Protein AF-A0A382S157-F1 (afdb_monomer)

InterPro domains:
  IPR004948 Nucleoside-triphosphatase, THEP1 type [PF03266] (1-142)
  IPR027417 P-loop containing nucleoside triphosphate hydrolase [G3DSA:3.40.50.300] (1-149)
  IPR027417 P-loop containing nucleoside triphosphate hydrolase [SSF52540] (36-146)

pLDDT: mean 93.7, std 5.84, range [52.0, 98.69]

Secondary structure (DSSP, 8-state):
-EEEEEEEETTEEEEEEEEETTT--EEEEEETT---SSEE--SSTTSPPEEE-HHHHIIIIIHHHHHHHHH-SSEEES--SHHHHT-HHHHHHHHHHTTS---EEE---TT---HHHHHHHT-TTS------TTTTTTHHHHHHHHHHH---

Organism: NCBI:txid408172

Solvent-accessible surface area (backbone atoms only — not comparable to full-atom values): 8738 Å² total; per-residue (Å²): 32,24,39,63,44,79,36,69,56,99,89,38,73,45,32,29,32,35,27,19,67,83,82,61,53,68,41,75,25,31,22,51,88,38,98,46,78,60,66,44,77,36,96,48,97,85,41,64,48,22,12,40,41,60,66,43,38,40,64,27,49,28,45,24,40,51,49,20,64,76,76,44,80,57,36,40,36,38,55,65,40,72,81,51,60,73,28,66,66,32,52,49,45,52,55,48,46,74,65,66,77,56,53,70,50,73,41,63,63,92,82,61,82,51,68,69,59,52,55,58,71,70,40,85,93,54,88,87,78,86,84,42,91,88,47,52,85,55,44,62,64,52,51,54,49,40,72,72,71,47,94,123

Structure (mmCIF, N/CA/C/O backbone):
data_AF-A0A382S157-F1
#
_entry.id   AF-A0A382S157-F1
#
loop_
_atom_site.group_PDB
_atom_site.id
_atom_site.type_symbol
_atom_site.label_atom_id
_atom_site.label_alt_id
_atom_site.label_comp_id
_atom_site.label_asym_id
_atom_site.label_entity_id
_atom_site.label_seq_id
_atom_site.pdbx_PDB_ins_code
_atom_site.Cartn_x
_atom_site.Cartn_y
_atom_site.Cartn_z
_atom_site.occupancy
_atom_site.B_iso_or_equiv
_atom_site.auth_seq_id
_atom_site.auth_comp_id
_atom_site.auth_asym_id
_atom_site.auth_atom_id
_atom_site.pdbx_PDB_model_num
ATOM 1 N N . GLY A 1 1 ? -8.138 -6.286 2.931 1.00 96.31 1 GLY A N 1
ATOM 2 C CA . GLY A 1 1 ? -7.044 -5.338 2.649 1.00 96.31 1 GLY A CA 1
ATOM 3 C C . GLY A 1 1 ? -5.931 -6.067 1.930 1.00 96.31 1 GLY A C 1
ATOM 4 O O . GLY A 1 1 ? -6.001 -7.287 1.834 1.00 96.31 1 GLY A O 1
ATOM 5 N N . PHE A 1 2 ? -4.904 -5.365 1.462 1.00 98.62 2 PHE A N 1
ATOM 6 C CA . PHE A 1 2 ? -3.848 -5.968 0.641 1.00 98.62 2 PHE A CA 1
ATOM 7 C C . PHE A 1 2 ? -2.448 -5.474 1.016 1.00 98.62 2 PHE A C 1
ATOM 9 O O . PHE A 1 2 ? -2.288 -4.487 1.738 1.00 98.62 2 PHE A O 1
ATOM 16 N N . THR A 1 3 ? -1.452 -6.182 0.489 1.00 98.31 3 THR A N 1
ATOM 17 C CA . THR A 1 3 ? -0.018 -5.873 0.574 1.00 98.31 3 THR A CA 1
ATOM 18 C C . THR A 1 3 ? 0.605 -5.832 -0.823 1.00 98.31 3 THR A C 1
ATOM 20 O O . THR A 1 3 ? 0.100 -6.477 -1.745 1.00 98.31 3 THR A O 1
ATOM 23 N N . THR A 1 4 ? 1.686 -5.070 -0.988 1.00 97.56 4 THR A N 1
ATOM 24 C CA . THR A 1 4 ? 2.367 -4.849 -2.271 1.00 97.56 4 THR A CA 1
ATOM 25 C C . THR A 1 4 ? 3.768 -5.433 -2.200 1.00 97.56 4 THR A C 1
ATOM 27 O O . THR A 1 4 ? 4.571 -5.026 -1.366 1.00 97.56 4 THR A O 1
ATOM 30 N N . HIS A 1 5 ? 4.087 -6.346 -3.113 1.00 97.06 5 HIS A N 1
ATOM 31 C CA . HIS A 1 5 ? 5.347 -7.086 -3.116 1.00 97.06 5 HIS A CA 1
ATOM 32 C C . HIS A 1 5 ? 6.154 -6.736 -4.369 1.00 97.06 5 HIS A C 1
ATOM 34 O O . HIS A 1 5 ? 5.695 -7.013 -5.481 1.00 97.06 5 HIS A O 1
ATOM 40 N N . PRO A 1 6 ? 7.327 -6.088 -4.243 1.00 96.00 6 PRO A N 1
ATOM 41 C CA . PRO A 1 6 ? 8.195 -5.831 -5.385 1.00 96.00 6 PRO A CA 1
ATOM 42 C C . PRO A 1 6 ? 8.802 -7.136 -5.903 1.00 96.00 6 PRO A C 1
ATOM 44 O O . PRO A 1 6 ? 9.201 -8.001 -5.126 1.00 96.00 6 PRO A O 1
ATOM 47 N N . ILE A 1 7 ? 8.920 -7.243 -7.223 1.00 97.06 7 ILE A N 1
ATOM 48 C CA . ILE A 1 7 ? 9.621 -8.336 -7.895 1.00 97.06 7 ILE A CA 1
ATOM 49 C C . ILE A 1 7 ? 10.919 -7.774 -8.452 1.00 97.06 7 ILE A C 1
ATOM 51 O O . ILE A 1 7 ? 10.906 -6.794 -9.205 1.00 97.06 7 ILE A O 1
ATOM 55 N N . GLU A 1 8 ? 12.029 -8.402 -8.084 1.00 95.69 8 GLU A N 1
ATOM 56 C CA . GLU A 1 8 ? 13.367 -7.985 -8.481 1.00 95.69 8 GLU A CA 1
ATOM 57 C C . GLU A 1 8 ? 14.094 -9.105 -9.226 1.00 95.69 8 GLU A C 1
ATOM 59 O O . GLU A 1 8 ? 14.061 -10.262 -8.811 1.00 95.69 8 GLU A O 1
ATOM 64 N N . GLU A 1 9 ? 14.786 -8.749 -10.306 1.00 94.19 9 GLU A N 1
ATOM 65 C CA . GLU A 1 9 ? 15.699 -9.629 -11.038 1.00 94.19 9 GLU A CA 1
ATOM 66 C C . GLU A 1 9 ? 17.043 -8.910 -11.176 1.00 94.19 9 GLU A C 1
ATOM 68 O O . GLU A 1 9 ? 17.095 -7.761 -11.602 1.00 94.19 9 GLU A O 1
ATOM 73 N N . ASN A 1 10 ? 18.142 -9.566 -10.790 1.00 91.06 10 ASN A N 1
ATOM 74 C CA . ASN A 1 10 ? 19.499 -8.997 -10.845 1.00 91.06 10 ASN A CA 1
ATOM 75 C C . ASN A 1 10 ? 19.650 -7.622 -10.153 1.00 91.06 10 ASN A C 1
ATOM 77 O O . ASN A 1 10 ? 20.462 -6.799 -10.565 1.00 91.06 10 ASN A O 1
ATOM 81 N N . GLY A 1 11 ? 18.872 -7.370 -9.093 1.00 87.75 11 GLY A N 1
ATOM 82 C CA . GLY A 1 11 ? 18.865 -6.094 -8.365 1.00 87.75 11 GLY A CA 1
ATOM 83 C C . GLY A 1 11 ? 18.025 -4.986 -9.015 1.00 87.75 11 GLY A C 1
ATOM 84 O O . GLY A 1 11 ? 17.948 -3.882 -8.473 1.00 87.75 11 GLY A O 1
ATOM 85 N N . GLU A 1 12 ? 17.366 -5.265 -10.141 1.00 90.50 12 GLU A N 1
ATOM 86 C CA . GLU A 1 12 ? 16.445 -4.344 -10.801 1.00 90.50 12 GLU A CA 1
ATOM 87 C C . GLU A 1 12 ? 14.991 -4.687 -10.483 1.00 90.50 12 GLU A C 1
ATOM 89 O O . GLU A 1 12 ? 14.579 -5.844 -10.500 1.00 90.50 12 GLU A O 1
ATOM 94 N N . LEU A 1 13 ? 14.183 -3.657 -10.227 1.00 95.38 13 LEU A N 1
ATOM 95 C CA . LEU A 1 13 ? 12.741 -3.802 -10.047 1.00 95.38 13 LEU A CA 1
ATOM 96 C C . LEU A 1 13 ? 12.078 -4.095 -11.400 1.00 95.38 13 LEU A C 1
ATOM 98 O O . LEU A 1 13 ? 12.017 -3.216 -12.260 1.00 95.38 13 LEU A O 1
ATOM 102 N N . ILE A 1 14 ? 11.514 -5.292 -11.552 1.00 97.00 14 ILE A N 1
ATOM 103 C CA . ILE A 1 14 ? 10.860 -5.733 -12.791 1.00 97.00 14 ILE A CA 1
ATOM 104 C C . ILE A 1 14 ? 9.335 -5.806 -12.696 1.00 97.00 14 ILE A C 1
ATOM 106 O O . ILE A 1 14 ? 8.659 -5.920 -13.725 1.00 97.00 14 ILE A O 1
ATOM 110 N N . GLY A 1 15 ? 8.770 -5.747 -11.489 1.00 97.62 15 GLY A N 1
ATOM 111 C CA . GLY A 1 15 ? 7.334 -5.896 -11.294 1.00 97.62 15 GLY A CA 1
ATOM 112 C C . GLY A 1 15 ? 6.845 -5.635 -9.880 1.00 97.62 15 GLY A C 1
ATOM 113 O O . GLY A 1 15 ? 7.630 -5.407 -8.962 1.00 97.62 15 GLY A O 1
ATOM 114 N N . TYR A 1 16 ? 5.526 -5.694 -9.729 1.00 97.94 16 TYR A N 1
ATOM 115 C CA . TYR A 1 16 ? 4.844 -5.689 -8.441 1.00 97.94 16 TYR A CA 1
ATOM 116 C C . TYR A 1 16 ? 3.713 -6.705 -8.447 1.00 97.94 16 TYR A C 1
ATOM 118 O O . TYR A 1 16 ? 2.857 -6.659 -9.334 1.00 97.94 16 TYR A O 1
ATOM 126 N N . ASN A 1 17 ? 3.675 -7.546 -7.422 1.00 98.31 17 ASN A N 1
ATOM 127 C CA . ASN A 1 17 ? 2.493 -8.311 -7.073 1.00 98.31 17 ASN A CA 1
ATOM 128 C C . ASN A 1 17 ? 1.659 -7.542 -6.050 1.00 98.31 17 ASN A C 1
ATOM 130 O O . ASN A 1 17 ? 2.192 -6.875 -5.160 1.00 98.31 17 ASN A O 1
ATOM 134 N N . LEU A 1 18 ? 0.345 -7.672 -6.161 1.00 98.62 18 LEU A N 1
ATOM 135 C CA . LEU A 1 18 ? -0.579 -7.315 -5.095 1.00 98.62 18 LEU A CA 1
ATOM 136 C C . LEU A 1 18 ? -1.103 -8.601 -4.483 1.00 98.62 18 LEU A C 1
ATOM 138 O O . LEU A 1 18 ? -1.390 -9.549 -5.210 1.00 98.62 18 LEU A O 1
ATOM 142 N N . LYS A 1 19 ? -1.245 -8.616 -3.159 1.00 98.69 19 LYS A N 1
ATOM 143 C CA . LYS A 1 19 ? -1.713 -9.781 -2.416 1.00 98.69 19 LYS A CA 1
ATOM 144 C C . LYS A 1 19 ? -2.822 -9.417 -1.447 1.00 98.69 19 LYS A C 1
ATOM 146 O O . LYS A 1 19 ? -2.605 -8.569 -0.578 1.00 98.69 19 LYS A O 1
ATOM 151 N N . ASP A 1 20 ? -3.969 -10.078 -1.556 1.00 98.56 20 ASP A N 1
ATOM 152 C CA . ASP A 1 20 ? -5.016 -10.010 -0.540 1.00 98.56 20 ASP A CA 1
ATOM 153 C C . ASP A 1 20 ? -4.467 -10.600 0.764 1.00 98.56 20 ASP A C 1
ATOM 155 O O . ASP A 1 20 ? -3.968 -11.726 0.816 1.00 98.56 20 ASP A O 1
ATOM 159 N N . TYR A 1 21 ? -4.517 -9.802 1.827 1.00 97.69 21 TYR A N 1
ATOM 160 C CA . TYR A 1 21 ? -3.923 -10.167 3.106 1.00 97.69 21 TYR A CA 1
ATOM 161 C C . TYR A 1 21 ? -4.649 -11.332 3.793 1.00 97.69 21 TYR A C 1
ATOM 163 O O . TYR A 1 21 ? -4.026 -12.093 4.528 1.00 97.69 21 TYR A O 1
ATOM 171 N N . VAL A 1 22 ? -5.958 -11.464 3.574 1.00 96.94 22 VAL A N 1
ATOM 172 C CA . VAL A 1 22 ? -6.812 -12.455 4.233 1.00 96.94 22 VAL A CA 1
ATOM 173 C C . VAL A 1 22 ? -6.833 -13.760 3.447 1.00 96.94 22 VAL A C 1
ATOM 175 O O . VAL A 1 22 ? -6.641 -14.822 4.032 1.00 96.94 22 VAL A O 1
ATOM 178 N N . THR A 1 23 ? -7.075 -13.700 2.136 1.00 97.56 23 THR A N 1
ATOM 179 C CA . THR A 1 23 ? -7.182 -14.914 1.306 1.00 97.56 23 THR A CA 1
ATOM 180 C C . THR A 1 23 ? -5.816 -15.455 0.894 1.00 97.56 23 THR A C 1
ATOM 182 O O . THR A 1 23 ? -5.682 -16.642 0.604 1.00 97.56 23 THR A O 1
ATOM 185 N N . GLY A 1 24 ? -4.799 -14.591 0.864 1.00 97.94 24 GLY A N 1
ATOM 186 C CA . GLY A 1 24 ? -3.477 -14.911 0.343 1.00 97.94 24 GLY A CA 1
ATOM 187 C C . GLY A 1 24 ? -3.399 -14.947 -1.184 1.00 97.94 24 GLY A C 1
ATOM 188 O O . GLY A 1 24 ? -2.321 -15.241 -1.699 1.00 97.94 24 GLY A O 1
ATOM 189 N N . GLU A 1 25 ? -4.491 -14.646 -1.894 1.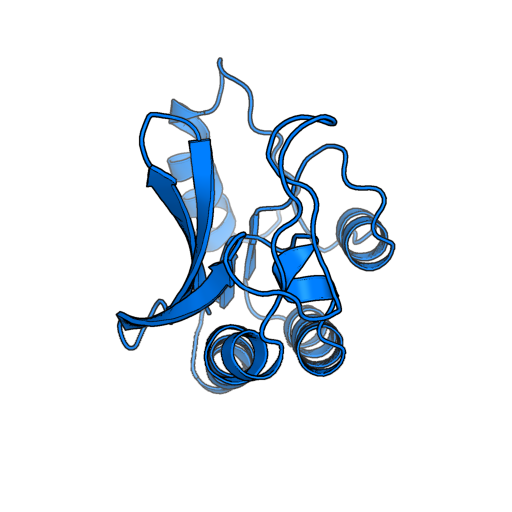00 98.25 25 GLU A N 1
ATOM 190 C CA . GLU A 1 25 ? -4.505 -14.524 -3.353 1.00 98.25 25 GLU A CA 1
ATOM 191 C C . GLU A 1 25 ? -3.545 -13.419 -3.796 1.00 98.25 25 GLU A C 1
ATOM 193 O O . GLU A 1 25 ? -3.553 -12.321 -3.239 1.00 98.25 25 GLU A O 1
ATOM 198 N N . GLU A 1 26 ? -2.700 -13.716 -4.780 1.00 98.19 26 GLU A N 1
ATOM 199 C CA . GLU A 1 26 ? -1.622 -12.839 -5.219 1.00 98.19 26 GLU A CA 1
ATOM 200 C C . GLU A 1 26 ? -1.570 -12.775 -6.746 1.00 98.19 26 GLU A C 1
ATOM 202 O O . GLU A 1 26 ? -1.584 -13.805 -7.419 1.00 98.19 26 GLU A O 1
ATOM 207 N N . GLU A 1 27 ? -1.489 -11.562 -7.295 1.00 98.38 27 GLU A N 1
ATOM 208 C CA . GLU A 1 27 ? -1.492 -11.337 -8.739 1.00 98.38 27 GLU A CA 1
ATOM 209 C C . GLU A 1 27 ? -0.464 -10.278 -9.159 1.00 98.38 27 GLU A C 1
ATOM 211 O O . GLU A 1 27 ? -0.357 -9.195 -8.566 1.00 98.38 27 GLU A O 1
ATOM 216 N N . LEU A 1 28 ? 0.263 -10.568 -10.244 1.00 98.50 28 LEU A N 1
ATOM 217 C CA . LEU A 1 28 ? 1.138 -9.603 -10.902 1.00 98.50 28 LEU A CA 1
ATOM 218 C C . LEU A 1 28 ? 0.301 -8.426 -11.407 1.00 98.50 28 LEU A C 1
ATOM 220 O O . LEU A 1 28 ? -0.604 -8.585 -12.219 1.00 98.50 28 LEU A O 1
ATOM 224 N N . SER A 1 29 ? 0.620 -7.229 -10.929 1.00 98.00 29 SER A N 1
ATOM 225 C CA . SER A 1 29 ? -0.179 -6.020 -11.158 1.00 98.00 29 SER A CA 1
ATOM 226 C C . SER A 1 29 ? 0.578 -4.944 -11.932 1.00 98.00 29 SER A C 1
ATOM 228 O O . SER A 1 29 ? -0.034 -4.102 -12.593 1.00 98.00 29 SER A O 1
ATOM 230 N N . ALA A 1 30 ? 1.911 -4.996 -11.922 1.00 98.12 30 ALA A N 1
ATOM 231 C CA . ALA A 1 30 ? 2.753 -4.186 -12.790 1.00 98.12 30 ALA A CA 1
ATOM 232 C C . ALA A 1 30 ? 3.992 -4.954 -13.254 1.00 98.12 30 ALA A C 1
ATOM 234 O O . ALA A 1 30 ? 4.547 -5.744 -12.494 1.00 98.12 30 ALA A O 1
ATOM 235 N N . SER A 1 31 ? 4.450 -4.692 -14.481 1.00 98.06 31 SER A N 1
ATOM 236 C CA . SER A 1 31 ? 5.683 -5.282 -15.014 1.00 98.06 31 SER A CA 1
ATOM 237 C C . SER A 1 31 ? 6.359 -4.412 -16.074 1.00 98.06 31 SER A C 1
ATOM 239 O O . SER A 1 31 ? 5.689 -3.797 -16.905 1.00 98.06 31 SER A O 1
ATOM 241 N N . VAL A 1 32 ? 7.697 -4.424 -16.104 1.00 97.31 32 VAL A N 1
ATOM 242 C CA . VAL A 1 32 ? 8.502 -3.856 -17.208 1.00 97.31 32 VAL A CA 1
ATOM 243 C C . VAL A 1 32 ? 8.282 -4.590 -18.534 1.00 97.31 32 VAL A C 1
ATOM 245 O O . VAL A 1 32 ? 8.516 -4.028 -19.599 1.00 97.31 32 VAL A O 1
ATOM 248 N N . ARG A 1 33 ? 7.802 -5.841 -18.484 1.00 96.62 33 ARG A N 1
ATOM 249 C CA . ARG A 1 33 ? 7.540 -6.687 -19.662 1.00 96.62 33 ARG A CA 1
ATOM 250 C C . ARG A 1 33 ? 6.209 -6.364 -20.344 1.00 96.62 33 ARG A C 1
ATOM 252 O O . ARG A 1 33 ? 5.874 -6.975 -21.355 1.00 96.62 33 ARG A O 1
ATOM 259 N N . TRP A 1 34 ? 5.423 -5.441 -19.789 1.00 97.38 34 TRP A N 1
ATOM 260 C CA . TRP A 1 34 ? 4.114 -5.076 -20.318 1.00 97.38 34 TRP A CA 1
ATOM 261 C C . TRP A 1 34 ? 4.132 -3.701 -20.968 1.00 97.38 34 TRP A C 1
ATOM 263 O O . TRP A 1 34 ? 4.255 -2.674 -20.299 1.00 97.38 34 TRP A O 1
ATOM 273 N N . ASP A 1 35 ? 3.907 -3.675 -22.281 1.00 95.38 35 ASP A N 1
ATOM 274 C CA . ASP A 1 35 ? 3.714 -2.430 -23.017 1.00 95.38 35 ASP A CA 1
ATOM 275 C C . ASP A 1 35 ? 2.243 -1.994 -23.009 1.00 95.38 35 ASP A C 1
ATOM 277 O O . ASP A 1 35 ? 1.539 -2.011 -24.015 1.00 95.38 35 ASP A O 1
ATOM 281 N N . VAL A 1 36 ? 1.752 -1.645 -21.820 1.00 95.50 36 VAL A N 1
ATOM 282 C CA . VAL A 1 36 ? 0.382 -1.159 -21.606 1.00 95.50 36 VAL A CA 1
ATOM 283 C C . VAL A 1 36 ? 0.398 0.160 -20.847 1.00 95.50 36 VAL A C 1
ATOM 285 O O . VAL A 1 36 ? 1.334 0.443 -20.102 1.00 95.50 36 VAL A O 1
ATOM 288 N N . LYS A 1 37 ? -0.633 0.986 -21.047 1.00 93.75 37 LYS A N 1
ATOM 289 C CA . LYS A 1 37 ? -0.889 2.177 -20.227 1.00 93.75 37 LYS A CA 1
ATOM 290 C C . LYS A 1 37 ? -2.046 1.893 -19.258 1.00 93.75 37 LYS A C 1
ATOM 292 O O . LYS A 1 37 ? -2.974 1.193 -19.661 1.00 93.75 37 LYS A O 1
ATOM 297 N N . PRO A 1 38 ? -2.035 2.470 -18.042 1.00 95.31 38 PRO A N 1
ATOM 298 C CA . PRO A 1 38 ? -1.039 3.405 -17.499 1.00 95.31 38 PRO A CA 1
ATOM 299 C C . PRO A 1 38 ? 0.286 2.729 -17.104 1.00 95.31 38 PRO A C 1
ATOM 301 O O . PRO A 1 38 ? 0.367 1.505 -17.017 1.00 95.31 38 PRO A O 1
ATOM 304 N N . LYS A 1 39 ? 1.337 3.538 -16.905 1.00 95.69 39 LYS A N 1
ATOM 305 C CA . LYS A 1 39 ? 2.675 3.081 -16.495 1.00 95.69 39 LYS A CA 1
ATOM 306 C C . LYS A 1 39 ? 3.155 3.818 -15.247 1.00 95.69 39 LYS A C 1
ATOM 308 O O . LYS A 1 39 ? 2.859 5.000 -15.082 1.00 95.69 39 LYS A O 1
ATOM 313 N N . ILE A 1 40 ? 3.968 3.158 -14.428 1.00 92.81 40 ILE A N 1
ATOM 314 C CA . ILE A 1 40 ? 4.679 3.769 -13.295 1.00 92.81 40 ILE A CA 1
ATOM 315 C C . ILE A 1 40 ? 6.192 3.751 -13.517 1.00 92.81 40 ILE A C 1
ATOM 317 O O . ILE A 1 40 ? 6.697 2.842 -14.174 1.00 92.81 40 ILE A O 1
ATOM 321 N N . PRO A 1 41 ? 6.931 4.752 -13.007 1.00 91.06 41 PRO A N 1
ATOM 322 C CA . PRO A 1 41 ? 8.386 4.750 -13.096 1.00 91.06 41 PRO A CA 1
ATOM 323 C C . PRO A 1 41 ? 8.980 3.617 -12.253 1.00 91.06 41 PRO A C 1
ATOM 325 O O . PRO A 1 41 ? 8.391 3.220 -11.244 1.00 91.06 41 PRO A O 1
ATOM 328 N N . GLY A 1 42 ? 10.160 3.141 -12.651 1.00 88.50 42 GLY A N 1
ATOM 329 C CA . GLY A 1 42 ? 10.981 2.270 -11.814 1.00 88.50 42 GLY A CA 1
ATOM 330 C C . GLY A 1 42 ? 11.631 3.023 -10.644 1.00 88.50 42 GLY A C 1
ATOM 331 O O . GLY A 1 42 ? 11.267 4.156 -10.318 1.00 88.50 42 GLY A O 1
ATOM 332 N N . ARG A 1 43 ? 12.610 2.386 -9.988 1.00 85.62 43 ARG A N 1
ATOM 333 C CA . ARG A 1 43 ? 13.287 2.954 -8.804 1.00 85.62 43 ARG A CA 1
ATOM 334 C C . ARG A 1 43 ? 14.124 4.194 -9.111 1.00 85.62 43 ARG A C 1
ATOM 336 O O . ARG A 1 43 ? 14.227 5.073 -8.256 1.00 85.62 43 ARG A O 1
ATOM 343 N N . THR A 1 44 ? 14.713 4.260 -10.301 1.00 86.06 44 THR A N 1
ATOM 344 C CA . THR A 1 44 ? 15.544 5.382 -10.747 1.00 86.06 44 THR A CA 1
ATOM 345 C C . THR A 1 44 ? 14.907 6.076 -11.957 1.00 86.06 44 THR A C 1
ATOM 347 O O . THR A 1 44 ? 14.064 5.473 -12.627 1.00 86.06 44 THR A O 1
ATOM 350 N N . PRO A 1 45 ? 15.265 7.341 -12.250 1.00 84.81 45 PRO A N 1
ATOM 351 C CA . PRO A 1 45 ? 14.760 8.050 -13.430 1.00 84.81 45 PRO A CA 1
ATOM 352 C C . PRO A 1 45 ? 15.041 7.339 -14.763 1.00 84.81 45 PRO A C 1
ATOM 354 O O . PRO A 1 45 ? 14.283 7.506 -15.715 1.00 84.81 45 PRO A O 1
ATOM 357 N N . GLU A 1 46 ? 16.112 6.551 -14.821 1.00 88.81 46 GLU A N 1
ATOM 358 C CA . GLU A 1 46 ? 16.588 5.832 -16.005 1.00 88.81 46 GLU A CA 1
ATOM 359 C C . GLU A 1 46 ? 15.939 4.447 -16.146 1.00 88.81 46 GLU A C 1
ATOM 361 O O . GLU A 1 46 ? 16.036 3.823 -17.200 1.00 88.81 46 GLU A O 1
ATOM 366 N N . ALA A 1 47 ? 15.276 3.960 -15.092 1.00 90.31 47 ALA A N 1
ATOM 367 C CA . ALA A 1 47 ? 14.678 2.636 -15.075 1.00 90.31 47 ALA A CA 1
ATOM 368 C C . ALA A 1 47 ? 13.481 2.530 -16.032 1.00 90.31 47 ALA A C 1
ATOM 370 O O . ALA A 1 47 ? 12.671 3.454 -16.190 1.00 90.31 47 ALA A O 1
ATOM 371 N N . THR A 1 48 ? 13.324 1.344 -16.619 1.00 92.50 48 THR A N 1
ATOM 372 C CA . THR A 1 48 ? 12.178 1.020 -17.470 1.00 92.50 48 THR A CA 1
ATOM 373 C C . THR A 1 48 ? 10.876 1.193 -16.693 1.00 92.50 48 THR A C 1
ATOM 375 O O . THR A 1 48 ? 10.729 0.741 -15.557 1.00 92.50 48 THR A O 1
ATOM 378 N N . HIS A 1 49 ? 9.911 1.868 -17.314 1.00 95.62 49 HIS A N 1
ATOM 379 C CA . HIS A 1 49 ? 8.596 2.055 -16.718 1.00 95.62 49 HIS A CA 1
ATOM 380 C C . HIS A 1 49 ? 7.807 0.745 -16.743 1.00 95.62 49 HIS A C 1
ATOM 382 O O . HIS A 1 49 ? 7.818 0.022 -17.738 1.00 95.62 49 HIS A O 1
ATOM 388 N N . LEU A 1 50 ? 7.068 0.479 -15.672 1.00 97.75 50 LEU A N 1
ATOM 389 C CA . LEU A 1 50 ? 6.255 -0.717 -15.530 1.00 97.75 50 LEU A CA 1
ATOM 390 C C . LEU A 1 50 ? 4.839 -0.436 -16.029 1.00 97.75 50 LEU A C 1
ATOM 392 O O . LEU A 1 50 ? 4.187 0.484 -15.532 1.00 97.75 50 LEU A O 1
ATOM 396 N N . GLY A 1 51 ? 4.359 -1.222 -16.992 1.00 98.06 51 GLY A N 1
ATOM 397 C CA . GLY A 1 51 ? 2.950 -1.228 -17.386 1.00 98.06 51 GLY A CA 1
ATOM 398 C C . GLY A 1 51 ? 2.078 -1.789 -16.275 1.00 98.06 51 GLY A C 1
ATOM 399 O O . GLY A 1 51 ? 2.482 -2.741 -15.612 1.00 98.06 51 GLY A O 1
ATOM 400 N N . ILE A 1 52 ? 0.899 -1.200 -16.067 1.00 98.06 52 ILE A N 1
ATOM 401 C CA . ILE A 1 52 ? -0.051 -1.600 -15.023 1.00 98.06 52 ILE A CA 1
ATOM 402 C C . ILE A 1 52 ? -1.232 -2.347 -15.639 1.00 98.06 52 ILE A C 1
ATOM 404 O O . ILE A 1 52 ? -1.826 -1.902 -16.624 1.00 98.06 52 ILE A O 1
ATOM 408 N N . ARG A 1 53 ? -1.624 -3.451 -15.004 1.00 97.81 53 ARG A N 1
ATOM 409 C CA . ARG A 1 53 ? -2.883 -4.156 -15.260 1.00 97.81 53 ARG A CA 1
ATOM 410 C C . ARG A 1 53 ? -3.921 -3.717 -14.232 1.00 97.81 53 ARG A C 1
ATOM 412 O O . ARG A 1 53 ? -3.942 -4.202 -13.105 1.00 97.81 53 ARG A O 1
ATOM 419 N N . LEU A 1 54 ? -4.761 -2.748 -14.604 1.00 98.12 54 LEU A N 1
ATOM 420 C CA . LEU A 1 54 ? -5.783 -2.193 -13.703 1.00 98.12 54 LEU A CA 1
ATOM 421 C C . LEU A 1 54 ? -6.827 -3.232 -13.278 1.00 98.12 54 LEU A C 1
ATOM 423 O O . LEU A 1 54 ? -7.402 -3.124 -12.201 1.00 98.12 54 LEU A O 1
ATOM 427 N N . ASP A 1 55 ? -7.058 -4.248 -14.103 1.00 97.88 55 ASP A N 1
ATOM 428 C CA . ASP A 1 55 ? -7.928 -5.371 -13.782 1.00 97.88 55 ASP A CA 1
ATOM 429 C C . ASP A 1 55 ? -7.359 -6.224 -12.637 1.00 97.88 55 ASP A C 1
ATOM 431 O O . ASP A 1 55 ? -8.108 -6.549 -11.720 1.00 97.88 55 ASP A O 1
ATOM 435 N N . ALA A 1 56 ? -6.046 -6.484 -12.618 1.00 98.12 56 ALA A N 1
ATOM 436 C CA . ALA A 1 56 ? -5.366 -7.143 -11.497 1.00 98.12 56 ALA A CA 1
ATOM 437 C C . ALA A 1 56 ? -5.424 -6.288 -10.217 1.00 98.12 56 ALA A C 1
ATOM 439 O O . ALA A 1 56 ? -5.772 -6.773 -9.140 1.00 98.12 56 ALA A O 1
ATOM 440 N N . VAL A 1 57 ? -5.181 -4.975 -10.347 1.00 98.50 57 VAL A N 1
ATOM 441 C CA . VAL A 1 57 ? -5.342 -4.018 -9.236 1.00 98.50 57 VAL A CA 1
ATOM 442 C C . VAL A 1 57 ? -6.758 -4.077 -8.665 1.00 98.50 57 VAL A C 1
ATOM 444 O O . VAL A 1 57 ? -6.934 -4.111 -7.449 1.00 98.50 57 VAL A O 1
ATOM 447 N N . ASN A 1 58 ? -7.773 -4.122 -9.526 1.00 98.62 58 ASN A N 1
ATOM 448 C CA . ASN A 1 58 ? -9.161 -4.153 -9.087 1.00 98.62 58 ASN A CA 1
ATOM 449 C C . ASN A 1 58 ? -9.555 -5.495 -8.461 1.00 98.62 58 ASN A C 1
ATOM 451 O O . ASN A 1 58 ? -10.251 -5.498 -7.444 1.00 98.62 58 ASN A O 1
ATOM 455 N N . ARG A 1 59 ? -9.076 -6.616 -9.009 1.00 98.38 59 ARG A N 1
ATOM 456 C CA . ARG A 1 59 ? -9.311 -7.949 -8.441 1.00 98.38 59 ARG A CA 1
ATOM 457 C C . ARG A 1 59 ? -8.720 -8.100 -7.046 1.00 98.38 59 ARG A C 1
ATOM 459 O O . ARG A 1 59 ? -9.400 -8.626 -6.178 1.00 98.38 59 ARG A O 1
ATOM 466 N N . ILE A 1 60 ? -7.508 -7.597 -6.814 1.00 98.62 60 ILE A N 1
ATOM 467 C CA . ILE A 1 60 ? -6.834 -7.775 -5.525 1.00 98.62 60 ILE A CA 1
ATOM 468 C C . ILE A 1 60 ? -7.051 -6.583 -4.589 1.00 98.62 60 ILE A C 1
ATOM 470 O O . ILE A 1 60 ? -7.663 -6.708 -3.528 1.00 98.62 60 ILE A O 1
ATOM 474 N N . ALA A 1 61 ? -6.555 -5.398 -4.945 1.00 98.44 61 ALA A N 1
ATOM 475 C CA . ALA A 1 61 ? -6.563 -4.256 -4.034 1.00 98.44 61 ALA A CA 1
ATOM 476 C C . ALA A 1 61 ? -7.978 -3.711 -3.810 1.00 98.44 61 ALA A C 1
ATOM 478 O O . ALA A 1 61 ? -8.389 -3.530 -2.665 1.00 98.44 61 ALA A O 1
ATOM 479 N N . THR A 1 62 ? -8.741 -3.474 -4.881 1.00 98.62 62 THR A N 1
ATOM 480 C CA . THR A 1 62 ? -10.090 -2.898 -4.755 1.00 98.62 62 THR A CA 1
ATOM 481 C C . THR A 1 62 ? -11.041 -3.862 -4.047 1.00 98.62 62 THR A C 1
ATOM 483 O O . THR A 1 62 ? -11.675 -3.469 -3.067 1.00 98.62 62 THR A O 1
ATOM 486 N N . ALA A 1 63 ? -11.103 -5.127 -4.479 1.00 98.56 63 ALA A N 1
ATOM 487 C CA . ALA A 1 63 ? -11.994 -6.116 -3.871 1.00 98.56 63 ALA A CA 1
ATOM 488 C C . ALA A 1 63 ? -11.648 -6.390 -2.398 1.00 98.56 63 ALA A C 1
ATOM 490 O O . ALA A 1 63 ? -12.539 -6.413 -1.550 1.00 98.56 63 ALA A O 1
ATOM 491 N N . SER A 1 64 ? -10.360 -6.521 -2.060 1.00 98.56 64 SER A N 1
ATOM 492 C CA . SER A 1 64 ? -9.947 -6.786 -0.676 1.00 98.56 64 SER A CA 1
ATOM 493 C C . SER A 1 64 ? -10.237 -5.617 0.271 1.00 98.56 64 SER A C 1
ATOM 495 O O . SER A 1 64 ? -10.464 -5.837 1.464 1.00 98.56 64 SER A O 1
ATOM 497 N N . VAL A 1 65 ? -10.203 -4.368 -0.212 1.00 98.56 65 VAL A N 1
ATOM 498 C CA . VAL A 1 65 ? -10.596 -3.195 0.584 1.00 98.56 65 VAL A CA 1
ATOM 499 C C . VAL A 1 65 ? -12.112 -3.141 0.729 1.00 98.56 65 VAL A C 1
ATOM 501 O O . VAL A 1 65 ? -12.572 -2.979 1.855 1.00 98.56 65 VAL A O 1
ATOM 504 N N . ALA A 1 66 ? -12.878 -3.354 -0.347 1.00 98.50 66 ALA A N 1
ATOM 505 C CA . ALA A 1 66 ? -14.343 -3.414 -0.292 1.00 98.50 66 ALA A CA 1
ATOM 506 C C . ALA A 1 66 ? -14.820 -4.455 0.731 1.00 98.50 66 ALA A C 1
ATOM 508 O O . ALA A 1 66 ? -15.575 -4.142 1.646 1.00 98.50 66 ALA A O 1
ATOM 509 N N . LYS A 1 67 ? -14.265 -5.667 0.658 1.00 98.31 67 LYS A N 1
ATOM 510 C CA . LYS A 1 67 ? -14.564 -6.740 1.606 1.00 98.31 67 LYS A CA 1
ATOM 511 C C . LYS A 1 67 ? -14.190 -6.378 3.045 1.00 98.31 67 LYS A C 1
ATOM 513 O O . LYS A 1 67 ? -14.931 -6.669 3.975 1.00 98.31 67 LYS A O 1
ATOM 518 N N . ALA A 1 68 ? -13.057 -5.704 3.251 1.00 98.19 68 ALA A N 1
ATOM 519 C CA . ALA A 1 68 ? -12.645 -5.274 4.587 1.00 98.19 68 ALA A CA 1
ATOM 520 C C . ALA A 1 68 ? -13.564 -4.188 5.177 1.00 98.19 68 ALA A C 1
ATOM 522 O O . ALA A 1 68 ? -13.776 -4.170 6.391 1.00 98.19 68 ALA A O 1
ATOM 523 N N . ILE A 1 69 ? -14.144 -3.316 4.342 1.00 98.12 69 ILE A N 1
ATOM 524 C CA . ILE A 1 69 ? -15.162 -2.348 4.780 1.00 98.12 69 ILE A CA 1
ATOM 525 C C . ILE A 1 69 ? -16.368 -3.073 5.375 1.00 98.12 69 ILE A C 1
ATOM 527 O O . ILE A 1 69 ? -16.887 -2.626 6.393 1.00 98.12 69 ILE A O 1
ATOM 531 N N . GLU A 1 70 ? -16.780 -4.202 4.808 1.00 97.12 70 GLU A N 1
ATOM 532 C CA . GLU A 1 70 ? -17.935 -4.964 5.286 1.00 97.12 70 GLU A CA 1
ATOM 533 C C . GLU A 1 70 ? -17.569 -5.846 6.487 1.00 97.12 70 GLU A C 1
ATOM 535 O O . GLU A 1 70 ? -18.168 -5.731 7.555 1.00 97.12 70 GLU A O 1
ATOM 540 N N . GLU A 1 71 ? -16.518 -6.653 6.361 1.00 96.56 71 GLU A N 1
ATOM 541 C CA . GLU A 1 71 ? -16.308 -7.820 7.225 1.00 96.56 71 GLU A CA 1
ATOM 542 C C . GLU A 1 71 ? -15.209 -7.650 8.284 1.00 96.56 71 GLU A C 1
ATOM 544 O O . GLU A 1 71 ? -15.218 -8.359 9.286 1.00 96.56 71 GLU A O 1
ATOM 549 N N . ALA A 1 72 ? -14.241 -6.749 8.082 1.00 96.50 72 ALA A N 1
ATOM 550 C CA . ALA A 1 72 ? -13.040 -6.694 8.923 1.00 96.50 72 ALA A CA 1
ATOM 551 C C . ALA A 1 72 ? -13.122 -5.627 10.023 1.00 96.50 72 ALA A C 1
ATOM 553 O O . ALA A 1 72 ? -13.723 -4.573 9.826 1.00 96.50 72 ALA A O 1
ATOM 554 N N . ASP A 1 73 ? -12.432 -5.85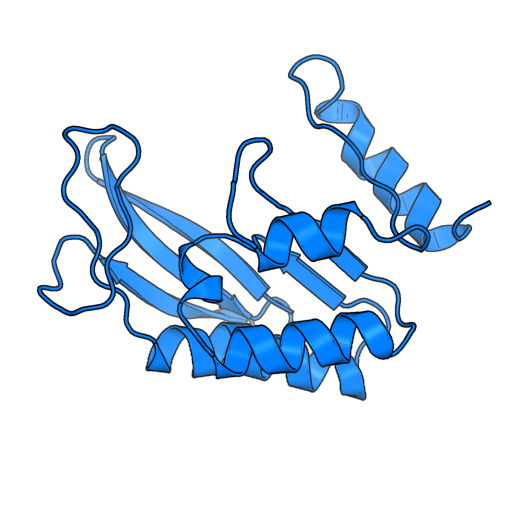4 11.142 1.00 94.94 73 ASP A N 1
ATOM 555 C CA . ASP A 1 73 ? -12.260 -4.855 12.212 1.00 94.94 73 ASP A CA 1
ATOM 556 C C . ASP A 1 73 ? -11.136 -3.845 11.913 1.00 94.94 73 ASP A C 1
ATOM 558 O O . ASP A 1 73 ? -11.082 -2.764 12.496 1.00 94.94 73 ASP A O 1
ATOM 562 N N . LEU A 1 74 ? -10.220 -4.197 11.005 1.00 95.06 74 LEU A N 1
ATOM 563 C CA . LEU A 1 74 ? -9.060 -3.397 10.612 1.00 95.06 74 LEU A CA 1
ATOM 564 C C . LEU A 1 74 ? -8.863 -3.478 9.098 1.00 95.06 74 LEU A C 1
ATOM 566 O O . LEU A 1 74 ? -8.778 -4.568 8.528 1.00 95.06 74 LEU A O 1
ATOM 570 N N . ILE A 1 75 ? -8.709 -2.325 8.450 1.00 97.56 75 ILE A N 1
ATOM 571 C CA . ILE A 1 75 ? -8.409 -2.258 7.018 1.00 97.56 75 ILE A CA 1
ATOM 572 C C . ILE A 1 75 ? -6.908 -2.035 6.819 1.00 97.56 75 ILE A C 1
ATOM 574 O O 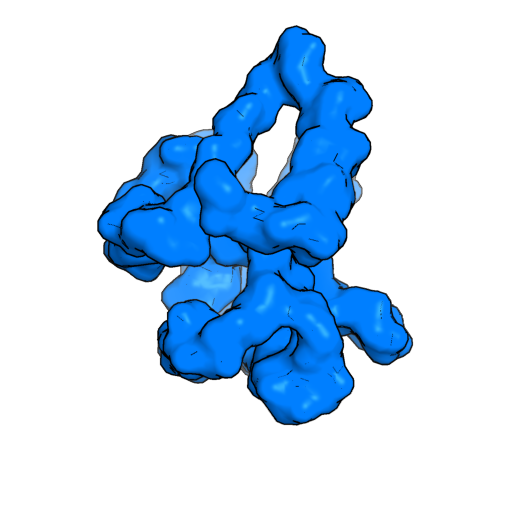. ILE A 1 75 ? -6.358 -1.006 7.211 1.00 97.56 75 ILE A O 1
ATOM 578 N N . LEU A 1 76 ? -6.250 -2.998 6.175 1.00 97.38 76 LEU A N 1
ATOM 579 C CA . LEU A 1 76 ? -4.841 -2.913 5.787 1.00 97.38 76 LEU A CA 1
ATOM 580 C C . LEU A 1 76 ? -4.694 -2.458 4.332 1.00 97.38 76 LEU A C 1
ATOM 582 O O . LEU A 1 76 ? -5.297 -3.054 3.434 1.00 97.38 76 LEU A O 1
ATOM 586 N N . VAL A 1 77 ? -3.858 -1.445 4.107 1.00 97.81 77 VAL A N 1
ATOM 587 C CA . VAL A 1 77 ? -3.464 -0.982 2.775 1.00 97.81 77 VAL A CA 1
ATOM 588 C C . VAL A 1 77 ? -1.958 -0.734 2.737 1.00 97.81 77 VAL A C 1
ATOM 590 O O . VAL A 1 77 ? -1.472 0.291 3.215 1.00 97.81 77 VAL A O 1
ATOM 593 N N . ASP A 1 78 ? -1.226 -1.658 2.130 1.00 96.50 78 ASP A N 1
ATOM 594 C CA . ASP A 1 78 ? 0.209 -1.529 1.902 1.00 96.50 78 ASP A CA 1
ATOM 595 C C . ASP A 1 78 ? 0.516 -1.670 0.404 1.00 96.50 78 ASP A C 1
ATOM 597 O O . ASP A 1 78 ? 0.378 -2.753 -0.148 1.00 96.50 78 ASP A O 1
ATOM 601 N N . GLU A 1 79 ? 0.858 -0.639 -0.367 1.00 94.06 79 GLU A N 1
ATOM 602 C CA . GLU A 1 79 ? 0.928 0.804 -0.088 1.00 94.06 79 GLU A CA 1
ATOM 603 C C . GLU A 1 79 ? -0.172 1.544 -0.885 1.00 94.06 79 GLU A C 1
ATOM 605 O O . GLU A 1 79 ? -0.516 1.153 -2.005 1.00 94.06 79 GLU A O 1
ATOM 610 N N . VAL A 1 80 ? -0.661 2.691 -0.387 1.00 93.62 80 VAL A N 1
ATOM 611 C CA . VAL A 1 80 ? -1.340 3.671 -1.262 1.00 93.62 80 VAL A CA 1
ATOM 612 C C . VAL A 1 80 ? -0.275 4.434 -2.041 1.00 93.62 80 VAL A C 1
ATOM 614 O O . VAL A 1 80 ? 0.246 5.453 -1.589 1.00 93.62 80 VAL A O 1
ATOM 617 N N . GLY A 1 81 ? 0.051 3.925 -3.224 1.00 90.94 81 GLY A N 1
ATOM 618 C CA . GLY A 1 81 ? 1.087 4.459 -4.104 1.00 90.94 81 GLY A CA 1
ATOM 619 C C . GLY A 1 81 ? 0.570 4.799 -5.496 1.00 90.94 81 GLY A C 1
ATOM 620 O O . GLY A 1 81 ? -0.631 4.754 -5.774 1.00 90.94 81 GLY A O 1
ATOM 621 N N . LYS A 1 82 ? 1.495 5.118 -6.413 1.00 89.88 82 LYS A N 1
ATOM 622 C CA . LYS A 1 82 ? 1.136 5.348 -7.823 1.00 89.88 82 LYS A CA 1
ATOM 623 C C . LYS A 1 82 ? 0.420 4.133 -8.422 1.00 89.88 82 LYS A C 1
ATOM 625 O O . LYS A 1 82 ? -0.624 4.327 -9.017 1.00 89.88 82 LYS A O 1
ATOM 630 N N . LEU A 1 83 ? 0.911 2.914 -8.170 1.00 93.81 83 LEU A N 1
ATOM 631 C CA . LEU A 1 83 ? 0.357 1.663 -8.709 1.00 93.81 83 LEU A CA 1
ATOM 632 C C . LEU A 1 83 ? -1.169 1.564 -8.559 1.00 93.81 83 LEU A C 1
ATOM 634 O O . LEU A 1 83 ? -1.883 1.455 -9.550 1.00 93.81 83 LEU A O 1
ATOM 638 N N . VAL A 1 84 ? -1.660 1.638 -7.322 1.00 95.56 84 VAL A N 1
ATOM 639 C CA . VAL A 1 84 ? -3.088 1.460 -7.027 1.00 95.56 84 VAL A CA 1
ATOM 640 C C . VAL A 1 84 ? -3.913 2.718 -7.309 1.00 95.56 84 VAL A C 1
ATOM 642 O O . VAL A 1 84 ? -5.085 2.619 -7.653 1.00 95.56 84 VAL A O 1
ATOM 645 N N . SER A 1 85 ? -3.310 3.911 -7.227 1.00 92.88 85 SER A N 1
ATOM 646 C CA . SER A 1 85 ? -4.024 5.176 -7.476 1.00 92.88 85 SER A CA 1
ATOM 647 C C . SER A 1 85 ? -4.333 5.459 -8.951 1.00 92.88 85 SER A C 1
ATOM 649 O O . SER A 1 85 ? -5.164 6.322 -9.225 1.00 92.88 85 SER A O 1
ATOM 651 N N . GLU A 1 86 ? -3.724 4.731 -9.893 1.00 93.62 86 GLU A N 1
ATOM 652 C CA . GLU A 1 86 ? -4.138 4.762 -11.304 1.00 93.62 86 GLU A CA 1
ATOM 653 C C . GLU A 1 86 ? -5.521 4.114 -11.521 1.00 93.62 86 GLU A C 1
ATOM 655 O O . GLU A 1 86 ? -6.199 4.416 -12.505 1.00 93.62 86 GLU A O 1
ATOM 660 N N . SER A 1 87 ? -5.973 3.255 -10.597 1.00 95.62 87 SER A N 1
ATOM 661 C CA . SER A 1 87 ? -7.331 2.709 -10.614 1.00 95.62 87 SER A CA 1
ATOM 662 C C . SER A 1 87 ? -8.331 3.702 -10.008 1.00 95.62 87 SER A C 1
ATOM 664 O O . SER A 1 87 ? -8.203 4.166 -8.864 1.00 95.62 87 SER A O 1
ATOM 666 N N . LYS A 1 88 ? -9.374 4.018 -10.784 1.00 95.62 88 LYS A N 1
ATOM 667 C CA . LYS A 1 88 ? -10.483 4.865 -10.329 1.00 95.62 88 LYS A CA 1
ATOM 668 C C . LYS A 1 88 ? -11.353 4.125 -9.322 1.00 95.62 88 LYS A C 1
ATOM 670 O O . LYS A 1 88 ? -11.801 4.740 -8.357 1.00 95.62 88 LYS A O 1
ATOM 675 N N . GLU A 1 89 ? -11.554 2.830 -9.532 1.00 97.81 89 GLU A N 1
ATOM 676 C CA . GLU A 1 89 ? -12.315 1.952 -8.649 1.00 97.81 89 GLU A CA 1
ATOM 677 C C . GLU A 1 89 ? -11.620 1.841 -7.291 1.00 97.81 89 GLU A C 1
ATOM 679 O O . GLU A 1 89 ? -12.253 2.043 -6.255 1.00 97.81 89 GLU A O 1
ATOM 684 N N . PHE A 1 90 ? -10.296 1.658 -7.288 1.00 97.56 90 PHE A N 1
ATOM 685 C CA . PHE A 1 90 ? -9.512 1.660 -6.057 1.00 97.56 90 PHE A CA 1
ATOM 686 C C . PHE A 1 90 ? -9.612 3.006 -5.329 1.00 97.56 90 PHE A C 1
ATOM 688 O O . PHE A 1 90 ? -9.826 3.081 -4.120 1.00 97.56 90 PHE A O 1
ATOM 695 N N . SER A 1 91 ? -9.492 4.106 -6.074 1.00 95.81 91 SER A N 1
ATOM 696 C CA . SER A 1 91 ? -9.613 5.449 -5.505 1.00 95.81 91 SER A CA 1
ATOM 697 C C . SER A 1 91 ? -11.003 5.721 -4.915 1.00 95.81 91 SER A C 1
ATOM 699 O O . SER A 1 91 ? -11.117 6.507 -3.973 1.00 95.81 91 SER A O 1
ATOM 701 N N . ALA A 1 92 ? -12.057 5.115 -5.466 1.00 96.94 92 ALA A N 1
ATOM 702 C CA . ALA A 1 92 ? -13.413 5.205 -4.937 1.00 96.94 92 ALA A CA 1
ATOM 703 C C . ALA A 1 92 ? -13.551 4.398 -3.640 1.00 96.94 92 ALA A C 1
ATOM 705 O O . ALA A 1 92 ? -13.901 4.980 -2.613 1.00 96.94 92 ALA A O 1
ATOM 706 N N . VAL A 1 93 ? -13.162 3.119 -3.650 1.00 97.94 93 VAL A N 1
ATOM 707 C CA . VAL A 1 93 ? -13.280 2.260 -2.463 1.00 97.94 93 VAL A CA 1
ATOM 708 C C . VAL A 1 93 ? -12.396 2.743 -1.312 1.00 97.94 93 VAL A C 1
ATOM 710 O O . VAL A 1 93 ? -12.794 2.688 -0.155 1.00 97.94 93 VAL A O 1
ATOM 713 N N . LEU A 1 94 ? -11.219 3.318 -1.593 1.00 96.38 94 LEU A N 1
ATOM 714 C CA . LEU A 1 94 ? -10.379 3.896 -0.543 1.00 96.38 94 LEU A CA 1
ATOM 715 C C . LEU A 1 94 ? -11.064 5.093 0.131 1.00 96.38 94 LEU A C 1
ATOM 717 O O . LEU A 1 94 ? -10.952 5.268 1.342 1.00 96.38 94 LEU A O 1
ATOM 721 N N . LYS A 1 95 ? -11.798 5.920 -0.626 1.00 95.00 95 LYS A N 1
ATOM 722 C CA . LYS A 1 95 ? -12.579 7.026 -0.045 1.00 95.00 95 LYS A CA 1
ATOM 723 C C . LYS A 1 95 ? -13.727 6.517 0.818 1.00 95.00 95 LYS A C 1
ATOM 725 O O . LYS A 1 95 ? -14.062 7.184 1.792 1.00 95.00 95 LYS A O 1
ATOM 730 N N . GLU A 1 96 ? -14.330 5.389 0.464 1.00 96.88 96 GLU A N 1
ATOM 731 C CA . GLU A 1 96 ? -15.360 4.731 1.274 1.00 96.88 96 GLU A CA 1
ATOM 732 C C . GLU A 1 96 ? -14.757 4.146 2.552 1.00 96.88 96 GLU A C 1
ATOM 734 O O . GLU A 1 96 ? -15.255 4.426 3.640 1.00 96.88 96 GLU A O 1
ATOM 739 N N . ALA A 1 97 ? -13.617 3.457 2.449 1.00 96.19 97 ALA A N 1
ATOM 740 C CA . ALA A 1 97 ? -12.877 2.939 3.597 1.00 96.19 97 ALA A CA 1
ATOM 741 C C . ALA A 1 97 ? -12.513 4.052 4.587 1.00 96.19 97 ALA A C 1
ATOM 743 O O . ALA A 1 97 ? -12.775 3.942 5.779 1.00 96.19 97 ALA A O 1
ATOM 744 N N . LEU A 1 98 ? -12.021 5.188 4.092 1.00 94.00 98 LEU A N 1
ATOM 745 C CA . LEU A 1 98 ? -11.712 6.350 4.929 1.00 94.00 98 LEU A CA 1
ATOM 746 C C . LEU A 1 98 ? -12.953 7.004 5.568 1.00 94.00 98 LEU A C 1
ATOM 748 O O . LEU A 1 98 ? -12.809 7.855 6.442 1.00 94.00 98 LEU A O 1
ATOM 752 N N . LYS A 1 99 ? -14.171 6.687 5.117 1.00 94.12 99 LYS A N 1
ATOM 753 C CA . LYS A 1 99 ? -15.429 7.202 5.686 1.00 94.12 99 LYS A CA 1
ATOM 754 C C . LYS A 1 99 ? -16.141 6.193 6.585 1.00 94.12 99 LYS A C 1
ATOM 756 O O . LYS A 1 99 ? -17.028 6.598 7.326 1.00 94.12 99 LYS A O 1
ATOM 761 N N . CYS A 1 100 ? -15.777 4.911 6.532 1.00 94.25 100 CYS A N 1
ATOM 762 C CA . CYS A 1 100 ? -16.488 3.862 7.266 1.00 94.25 100 CYS A CA 1
ATOM 763 C C . CYS A 1 100 ? -16.207 3.860 8.780 1.00 94.25 100 CYS A C 1
ATOM 765 O O . CYS A 1 100 ? -16.850 3.121 9.517 1.00 94.25 100 CYS A O 1
ATOM 767 N N . GLY A 1 101 ? -15.253 4.674 9.250 1.00 90.31 101 GLY A N 1
ATOM 768 C CA . GLY A 1 101 ? -14.928 4.825 10.672 1.00 90.31 101 GLY A CA 1
ATOM 769 C C . GLY A 1 101 ? -14.170 3.645 11.286 1.00 90.31 101 GLY A C 1
ATOM 770 O O . GLY A 1 101 ? -13.848 3.684 12.471 1.00 90.31 101 GLY A O 1
ATOM 771 N N . LYS A 1 102 ? -13.859 2.605 10.502 1.00 92.50 102 LYS A N 1
ATOM 772 C CA . LYS A 1 102 ? -13.045 1.475 10.958 1.00 92.50 102 LYS A CA 1
ATOM 773 C C . LYS A 1 102 ? -11.569 1.879 11.069 1.00 92.50 102 LYS A C 1
ATOM 775 O O . LYS A 1 102 ? -11.089 2.652 10.236 1.00 92.50 102 LYS A O 1
ATOM 780 N N . PRO A 1 103 ? -10.821 1.333 12.045 1.00 93.62 103 PRO A N 1
ATOM 781 C CA . PRO A 1 103 ? -9.372 1.470 12.094 1.00 93.62 103 PRO A CA 1
ATOM 782 C C . PRO A 1 103 ? -8.715 1.090 10.763 1.00 93.62 103 PRO A C 1
ATOM 784 O O . PRO A 1 103 ? -9.089 0.105 10.119 1.00 93.62 103 PRO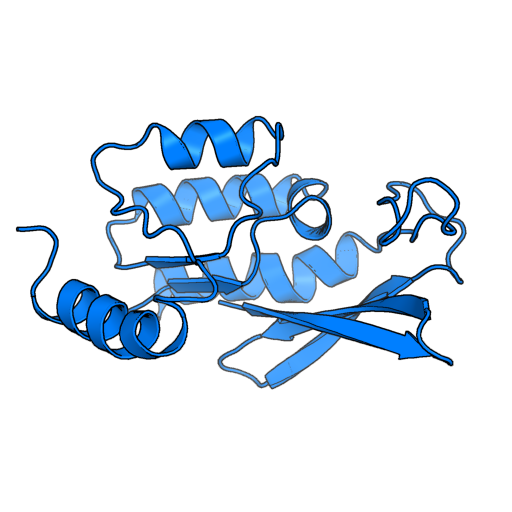 A O 1
ATOM 787 N N . MET A 1 104 ? -7.699 1.855 10.365 1.00 94.50 104 MET A N 1
ATOM 788 C CA . MET A 1 104 ? -6.932 1.599 9.148 1.00 94.50 104 MET A CA 1
ATOM 789 C C . MET A 1 104 ? -5.432 1.652 9.427 1.00 94.50 104 MET A C 1
ATOM 791 O O . MET A 1 104 ? -4.954 2.525 10.151 1.00 94.50 104 MET A O 1
ATOM 795 N N . LEU A 1 105 ? -4.682 0.751 8.794 1.00 95.75 105 LEU A N 1
ATOM 796 C CA . LEU A 1 105 ? -3.227 0.818 8.712 1.00 95.75 105 LEU A CA 1
ATOM 797 C C . LEU A 1 105 ? -2.832 1.006 7.250 1.00 95.75 105 LEU A C 1
ATOM 799 O O . LEU A 1 105 ? -3.097 0.144 6.413 1.00 95.75 105 LEU A O 1
ATOM 803 N N . ILE A 1 106 ? -2.217 2.150 6.955 1.00 95.38 106 ILE A N 1
ATOM 804 C CA . ILE A 1 106 ? -1.905 2.572 5.591 1.00 95.38 106 ILE A CA 1
ATOM 805 C C . ILE A 1 106 ? -0.423 2.934 5.499 1.00 95.38 106 ILE A C 1
ATOM 807 O O . ILE A 1 106 ? 0.059 3.758 6.280 1.00 95.38 106 ILE A O 1
ATOM 811 N N . THR A 1 107 ? 0.289 2.377 4.521 1.00 95.19 107 THR A N 1
ATOM 812 C CA . THR A 1 107 ? 1.637 2.834 4.151 1.00 95.19 107 THR A CA 1
ATOM 813 C C . THR A 1 107 ? 1.568 3.728 2.912 1.00 95.19 107 THR A C 1
ATOM 815 O O . THR A 1 107 ? 0.760 3.536 2.000 1.00 95.19 107 THR A O 1
ATOM 818 N N . MET A 1 108 ? 2.377 4.790 2.909 1.00 92.69 108 MET A N 1
ATOM 819 C CA . MET A 1 108 ? 2.375 5.814 1.865 1.00 92.69 108 MET A CA 1
ATOM 820 C C . MET A 1 108 ? 3.777 6.381 1.672 1.00 92.69 108 MET A C 1
ATOM 822 O O . MET A 1 108 ? 4.427 6.799 2.633 1.00 92.69 108 MET A O 1
ATOM 826 N N . HIS A 1 109 ? 4.205 6.543 0.423 1.00 87.31 109 HIS A N 1
ATOM 827 C CA . HIS A 1 109 ? 5.502 7.143 0.134 1.00 87.31 109 HIS A CA 1
ATOM 828 C C . HIS A 1 109 ? 5.613 8.607 0.623 1.00 87.31 109 HIS A C 1
ATOM 830 O O . HIS A 1 109 ? 4.859 9.491 0.193 1.00 87.31 109 HIS A O 1
ATOM 836 N N . LYS A 1 110 ? 6.614 8.910 1.472 1.00 85.25 110 LYS A N 1
ATOM 837 C CA . LYS A 1 110 ? 6.813 10.217 2.149 1.00 85.25 110 LYS A CA 1
ATOM 838 C C . LYS A 1 110 ? 6.748 11.428 1.211 1.00 85.25 110 LYS A C 1
ATOM 840 O O . LYS A 1 110 ? 6.149 12.443 1.562 1.00 85.25 11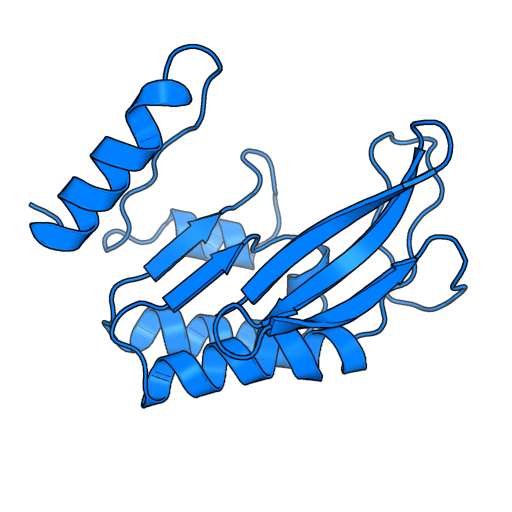0 LYS A O 1
ATOM 845 N N . ARG A 1 111 ? 7.299 11.333 0.001 1.00 83.81 111 ARG A N 1
ATOM 846 C CA . ARG A 1 111 ? 7.391 12.463 -0.949 1.00 83.81 111 ARG A CA 1
ATOM 847 C C . ARG A 1 111 ? 6.369 12.426 -2.087 1.00 83.81 111 ARG A C 1
ATOM 849 O O . ARG A 1 111 ? 6.493 13.202 -3.031 1.00 83.81 111 ARG A O 1
ATOM 856 N N . SER A 1 112 ? 5.383 11.530 -2.043 1.00 84.31 112 SER A N 1
ATOM 857 C CA . SER A 1 112 ? 4.395 11.463 -3.120 1.00 84.31 112 SER A CA 1
ATOM 858 C C . SER A 1 112 ? 3.558 12.742 -3.195 1.00 84.31 112 SER A C 1
ATOM 860 O O . SER A 1 112 ? 3.004 13.195 -2.195 1.00 84.31 112 SER A O 1
ATOM 862 N N . ARG A 1 113 ? 3.450 13.310 -4.399 1.00 83.12 113 ARG A N 1
ATOM 863 C CA . ARG A 1 113 ? 2.607 14.479 -4.708 1.00 83.12 113 ARG A CA 1
ATOM 864 C C . ARG A 1 113 ? 1.231 14.091 -5.253 1.00 83.12 113 ARG A C 1
ATOM 866 O O . ARG A 1 113 ? 0.494 14.959 -5.704 1.00 83.12 1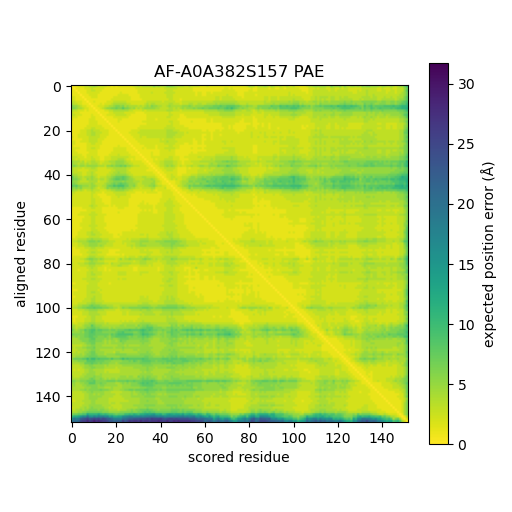13 ARG A O 1
ATOM 873 N N . ASN A 1 114 ? 0.896 12.801 -5.246 1.00 85.06 114 ASN A N 1
ATOM 874 C CA . ASN A 1 114 ? -0.400 12.333 -5.720 1.00 85.06 114 ASN A CA 1
ATOM 875 C C . ASN A 1 114 ? -1.540 12.993 -4.897 1.00 85.06 114 ASN A C 1
ATOM 877 O O . ASN A 1 114 ? -1.472 12.964 -3.662 1.00 85.06 114 ASN A O 1
ATOM 881 N N . PRO A 1 115 ? -2.574 13.576 -5.541 1.00 86.25 115 PRO A N 1
ATOM 882 C CA . PRO A 1 115 ? -3.661 14.272 -4.848 1.00 86.25 115 PRO A CA 1
ATOM 883 C C . PRO A 1 115 ? -4.391 13.432 -3.792 1.00 86.25 115 PRO A C 1
ATOM 885 O O . PRO A 1 115 ? -4.739 13.959 -2.736 1.00 86.25 115 PRO A O 1
ATOM 888 N N . LEU A 1 116 ? -4.579 12.129 -4.035 1.00 86.50 116 LEU A N 1
ATOM 889 C CA . LEU A 1 116 ? -5.217 11.204 -3.094 1.00 86.50 116 LEU A CA 1
ATOM 890 C C . LEU A 1 116 ? -4.417 11.131 -1.792 1.00 86.50 116 LEU A C 1
ATOM 892 O O . LEU A 1 116 ? -4.956 11.375 -0.716 1.00 86.50 116 LEU A O 1
ATOM 896 N N . LEU A 1 117 ? -3.106 10.916 -1.887 1.00 89.38 117 LEU A N 1
ATOM 897 C CA . LEU A 1 117 ? -2.220 10.866 -0.724 1.00 89.38 117 LEU A CA 1
ATOM 898 C C . LEU A 1 117 ? -2.169 12.207 0.020 1.00 89.38 117 LEU A C 1
ATOM 900 O O . LEU A 1 117 ? -2.127 12.236 1.247 1.00 89.38 117 LEU A O 1
ATOM 904 N N . GLN A 1 118 ? -2.191 13.327 -0.705 1.00 89.00 118 GLN A N 1
ATOM 905 C CA . GLN A 1 118 ? -2.240 14.649 -0.077 1.00 89.00 118 GLN A CA 1
ATOM 906 C C . GLN A 1 118 ? -3.556 14.874 0.675 1.00 89.00 118 GLN A C 1
ATOM 908 O O . GLN A 1 118 ? -3.543 15.494 1.734 1.00 89.00 118 GLN A O 1
ATOM 913 N N . SER A 1 119 ? -4.677 14.350 0.168 1.00 89.12 119 SER A N 1
ATOM 914 C CA . SER A 1 119 ? -5.961 14.420 0.871 1.00 89.12 119 SER A CA 1
ATOM 915 C C . SER A 1 119 ? -5.970 13.579 2.149 1.00 89.12 119 SER A C 1
ATOM 917 O O . SER A 1 119 ? -6.421 14.070 3.176 1.00 89.12 119 SER A O 1
ATOM 919 N N . ILE A 1 120 ? -5.386 12.374 2.121 1.00 90.94 120 ILE A N 1
ATOM 920 C CA . ILE A 1 120 ? -5.272 11.487 3.292 1.00 90.94 120 ILE A CA 1
ATOM 921 C C . ILE A 1 120 ? -4.434 12.150 4.393 1.00 90.94 120 ILE A C 1
ATOM 923 O O . ILE A 1 120 ? -4.838 12.167 5.546 1.00 90.94 120 ILE A O 1
ATOM 927 N N . ARG A 1 121 ? -3.304 12.776 4.044 1.00 88.94 121 ARG A N 1
ATOM 928 C CA . ARG A 1 121 ? -2.416 13.450 5.016 1.00 88.94 121 ARG A CA 1
ATOM 929 C C . ARG A 1 121 ? -3.022 14.651 5.725 1.00 88.94 121 ARG A C 1
ATOM 931 O O . ARG A 1 121 ? -2.528 15.035 6.777 1.00 88.94 121 ARG A O 1
ATOM 938 N N . LYS A 1 122 ? -4.002 15.299 5.101 1.00 89.19 122 LYS A N 1
ATOM 939 C CA . LYS A 1 122 ? -4.665 16.484 5.655 1.00 89.19 122 LYS A CA 1
ATOM 940 C C . LYS A 1 122 ? -5.791 16.125 6.616 1.00 89.19 122 LYS A C 1
ATOM 942 O O . LYS A 1 122 ? -6.375 17.034 7.195 1.00 89.19 122 LYS A O 1
ATOM 947 N N . ARG A 1 123 ? -6.111 14.838 6.743 1.00 89.81 123 ARG A N 1
ATOM 948 C CA . ARG A 1 123 ? -7.122 14.374 7.677 1.00 89.81 123 ARG A CA 1
ATOM 949 C C . ARG A 1 123 ? -6.601 14.462 9.106 1.00 89.81 123 ARG A C 1
ATOM 951 O O . ARG A 1 123 ? -5.478 14.060 9.396 1.00 89.81 123 ARG A O 1
ATOM 958 N N . ASP A 1 124 ? -7.440 15.001 9.965 1.00 87.69 124 ASP A N 1
ATOM 959 C CA . ASP A 1 124 ? -7.265 15.144 11.406 1.00 87.69 124 ASP A CA 1
ATOM 960 C C . ASP A 1 124 ? -7.581 13.849 12.170 1.00 87.69 124 ASP A C 1
ATOM 962 O O . ASP A 1 124 ? -7.014 13.608 13.234 1.00 87.69 124 ASP A O 1
ATOM 966 N N . ASP A 1 125 ? -8.397 12.970 11.588 1.00 87.31 125 ASP A N 1
ATOM 967 C CA . ASP A 1 125 ? -8.734 11.642 12.115 1.00 87.31 125 ASP A CA 1
ATOM 968 C C . ASP A 1 125 ? -7.716 10.540 11.757 1.00 87.31 125 ASP A C 1
ATOM 970 O O . ASP A 1 125 ? -7.997 9.355 11.925 1.00 87.31 125 ASP A O 1
ATOM 974 N N . LEU A 1 126 ? -6.518 10.908 11.280 1.00 88.50 126 LEU A N 1
ATOM 975 C CA . LEU A 1 126 ? -5.427 9.972 11.005 1.00 88.50 126 LEU A CA 1
ATOM 976 C C . LEU A 1 126 ? -4.140 10.365 11.726 1.00 88.50 126 LEU A C 1
ATOM 978 O O . LEU A 1 126 ? -3.651 11.492 11.641 1.00 88.50 126 LEU A O 1
ATOM 982 N N . ARG A 1 127 ? -3.502 9.382 12.367 1.00 90.31 127 ARG A N 1
ATOM 983 C CA . ARG A 1 127 ? -2.187 9.563 12.985 1.00 90.31 127 ARG A CA 1
ATOM 984 C C . ARG A 1 127 ? -1.068 9.181 12.020 1.00 90.31 127 ARG A C 1
ATOM 986 O O . ARG A 1 127 ? -0.843 8.007 11.746 1.00 90.31 127 ARG A O 1
ATOM 993 N N . THR A 1 128 ? -0.316 10.174 11.551 1.00 91.44 128 THR A N 1
ATOM 994 C CA . THR A 1 128 ? 0.844 9.942 10.676 1.00 91.44 128 THR A CA 1
ATOM 995 C C . THR A 1 128 ? 2.094 9.617 11.497 1.00 91.44 128 THR A C 1
ATOM 997 O O . THR A 1 128 ? 2.494 10.386 12.371 1.00 91.44 128 THR A O 1
ATOM 1000 N N . LEU A 1 129 ? 2.741 8.491 11.189 1.00 92.50 129 LEU A N 1
ATOM 1001 C CA . LEU A 1 129 ? 4.036 8.102 11.748 1.00 92.50 129 LEU A CA 1
ATOM 1002 C C . LEU A 1 129 ? 5.087 8.132 10.638 1.00 92.50 129 LEU A C 1
ATOM 1004 O O . LEU A 1 129 ? 5.012 7.367 9.680 1.00 92.50 129 LEU A O 1
ATOM 1008 N N . GLU A 1 130 ? 6.074 9.017 10.756 1.00 93.44 130 GLU A N 1
ATOM 1009 C CA . 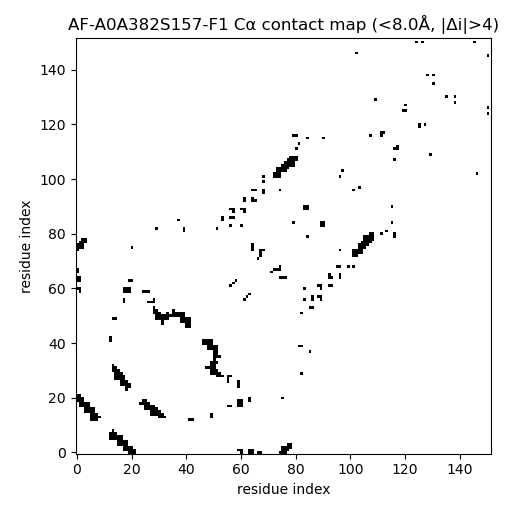GLU A 1 130 ? 7.196 9.029 9.820 1.00 93.44 130 GLU A CA 1
ATOM 1010 C C . GLU A 1 130 ? 8.194 7.917 10.166 1.00 93.44 130 GLU A C 1
ATOM 1012 O O . GLU A 1 130 ? 8.722 7.875 11.280 1.00 93.44 130 GLU A O 1
ATOM 1017 N N . VAL A 1 131 ? 8.480 7.046 9.195 1.00 94.31 131 VAL A N 1
ATOM 1018 C CA . VAL A 1 131 ? 9.513 6.010 9.304 1.00 94.31 131 VAL A CA 1
ATOM 1019 C C . VAL A 1 131 ? 10.888 6.619 9.045 1.00 94.31 131 VAL A C 1
ATOM 1021 O O . VAL A 1 131 ? 11.128 7.224 8.000 1.00 94.31 131 VAL A O 1
ATOM 1024 N N . THR A 1 132 ? 11.804 6.429 9.988 1.00 94.06 132 THR A N 1
ATOM 1025 C CA . THR A 1 132 ? 13.219 6.795 9.888 1.00 94.06 132 THR A CA 1
ATOM 1026 C C . THR A 1 132 ? 14.086 5.582 10.233 1.00 94.06 132 THR A C 1
ATOM 1028 O O . THR A 1 132 ? 13.618 4.675 10.928 1.00 94.06 132 THR A O 1
ATOM 1031 N N . PRO A 1 133 ? 15.367 5.548 9.816 1.00 94.31 133 PRO A N 1
ATOM 1032 C CA . PRO A 1 133 ? 16.273 4.467 10.208 1.00 94.31 133 PRO A CA 1
ATOM 1033 C C . PRO A 1 133 ? 16.335 4.261 11.729 1.00 94.31 133 PRO A C 1
ATOM 1035 O O . PRO A 1 133 ? 16.391 3.130 12.195 1.00 94.31 133 PRO A O 1
ATOM 1038 N N . ILE A 1 134 ? 16.234 5.351 12.497 1.00 95.31 134 ILE A N 1
ATOM 1039 C CA . ILE A 1 134 ? 16.339 5.357 13.961 1.00 95.31 134 ILE A CA 1
ATOM 1040 C C . ILE A 1 134 ? 15.093 4.755 14.625 1.00 95.31 134 ILE A C 1
ATOM 1042 O O . ILE A 1 134 ? 15.210 4.055 15.627 1.00 95.31 134 ILE A O 1
ATOM 1046 N N . ASN A 1 135 ? 13.893 5.029 14.100 1.00 94.38 135 ASN A N 1
ATOM 1047 C CA . ASN A 1 135 ? 12.641 4.634 14.754 1.00 94.38 135 ASN A CA 1
ATOM 1048 C C . ASN A 1 135 ? 11.981 3.382 14.154 1.00 94.38 135 ASN A C 1
ATOM 1050 O O . ASN A 1 135 ? 11.034 2.864 14.744 1.00 94.38 135 ASN A O 1
ATOM 1054 N N . SER A 1 136 ? 12.468 2.886 13.014 1.00 94.00 136 SER A N 1
ATOM 1055 C CA . SER A 1 136 ? 11.860 1.771 12.276 1.00 94.00 136 SER A CA 1
ATOM 1056 C C . SER A 1 136 ? 11.578 0.545 13.154 1.00 94.00 136 SER A C 1
ATOM 1058 O O . SER A 1 136 ? 10.491 -0.020 13.078 1.00 94.00 136 SER A O 1
ATOM 1060 N N . ALA A 1 137 ? 12.498 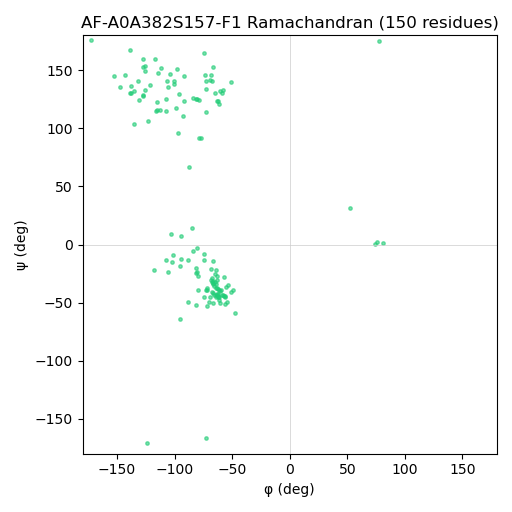0.203 14.061 1.00 95.38 137 ALA A N 1
ATOM 1061 C CA . ALA A 1 137 ? 12.363 -0.934 14.970 1.00 95.38 137 ALA A CA 1
ATOM 1062 C C . ALA A 1 137 ? 11.250 -0.770 16.026 1.00 95.38 137 ALA A C 1
ATOM 1064 O O . ALA A 1 137 ? 10.679 -1.761 16.472 1.00 95.38 137 ALA A O 1
ATOM 1065 N N . ILE A 1 138 ? 10.921 0.463 16.432 1.00 95.25 138 ILE A N 1
ATOM 1066 C CA . ILE A 1 138 ? 9.921 0.728 17.485 1.00 95.25 138 ILE A CA 1
ATOM 1067 C C . ILE A 1 138 ? 8.521 1.019 16.931 1.00 95.25 138 ILE A C 1
ATOM 1069 O O . ILE A 1 138 ? 7.532 0.954 17.668 1.00 95.25 138 ILE A O 1
ATOM 1073 N N . LEU A 1 139 ? 8.416 1.368 15.645 1.00 94.50 139 LEU A N 1
ATOM 1074 C CA . LEU A 1 139 ? 7.149 1.750 15.026 1.00 94.50 139 LEU A CA 1
ATOM 1075 C C . LEU A 1 139 ? 6.086 0.643 15.021 1.00 94.50 139 LEU A C 1
ATOM 1077 O O . LEU A 1 139 ? 4.937 0.997 15.285 1.00 94.50 139 LEU A O 1
ATOM 1081 N N . PRO A 1 140 ? 6.403 -0.651 14.807 1.00 94.25 140 PRO A N 1
ATOM 1082 C CA . PRO A 1 140 ? 5.396 -1.710 14.869 1.00 94.25 140 PRO A CA 1
ATOM 1083 C C . PRO A 1 140 ? 4.665 -1.740 16.216 1.00 94.25 140 PRO A C 1
ATOM 1085 O O . PRO A 1 140 ? 3.440 -1.646 16.262 1.00 94.25 140 PRO A O 1
ATOM 1088 N N . SER A 1 141 ? 5.410 -1.755 17.325 1.00 93.75 141 SER A N 1
ATOM 1089 C CA . SER A 1 141 ? 4.834 -1.747 18.676 1.00 93.75 141 SER A CA 1
ATOM 1090 C C . SER A 1 141 ? 4.010 -0.486 18.940 1.00 93.75 141 SER A C 1
ATOM 1092 O O . SER A 1 141 ? 2.936 -0.549 19.539 1.00 93.75 141 SER A O 1
ATOM 1094 N N . LYS A 1 142 ? 4.478 0.669 18.454 1.00 93.38 142 LYS A N 1
ATOM 1095 C CA . LYS A 1 142 ? 3.754 1.938 18.577 1.00 93.38 142 LYS A CA 1
ATOM 1096 C C . LYS A 1 142 ? 2.446 1.939 17.780 1.00 93.38 142 LYS A C 1
ATOM 1098 O O . LYS A 1 142 ? 1.434 2.396 18.303 1.00 93.38 142 LYS A O 1
ATOM 1103 N N . ALA A 1 143 ? 2.459 1.426 16.550 1.00 93.62 143 ALA A N 1
ATOM 1104 C CA . ALA A 1 143 ? 1.275 1.311 15.702 1.00 93.62 143 ALA A CA 1
ATOM 1105 C C . ALA A 1 143 ? 0.231 0.384 16.337 1.00 93.62 143 ALA A C 1
ATOM 1107 O O . ALA A 1 143 ? -0.930 0.766 16.450 1.00 93.62 143 ALA A O 1
ATOM 1108 N N . VAL A 1 144 ? 0.655 -0.778 16.848 1.00 93.06 144 VAL A N 1
ATOM 1109 C CA . VAL A 1 144 ? -0.226 -1.704 17.579 1.00 93.06 144 VAL A CA 1
ATOM 1110 C C . VAL A 1 144 ? -0.853 -1.032 18.799 1.00 93.06 144 VAL A C 1
ATOM 1112 O O . VAL A 1 144 ? -2.047 -1.196 19.033 1.00 93.06 144 VAL A O 1
ATOM 1115 N N . ASN A 1 145 ? -0.078 -0.262 19.569 1.00 92.94 145 ASN A N 1
ATOM 1116 C CA . ASN A 1 145 ? -0.614 0.446 20.729 1.00 92.94 145 ASN A CA 1
ATOM 1117 C C . ASN A 1 145 ? -1.699 1.458 20.324 1.00 92.94 145 ASN A C 1
ATOM 1119 O O . ASN A 1 145 ? -2.793 1.421 20.871 1.00 92.94 145 ASN A O 1
ATOM 1123 N N . ILE A 1 146 ? -1.433 2.287 19.306 1.00 92.38 146 ILE A N 1
ATOM 1124 C CA . ILE A 1 146 ? -2.401 3.270 18.785 1.00 92.38 146 ILE A CA 1
ATOM 1125 C C . ILE A 1 146 ? -3.692 2.586 18.320 1.00 92.38 146 ILE A C 1
ATOM 1127 O O . ILE A 1 146 ? -4.781 3.061 18.631 1.00 92.38 146 ILE A O 1
ATOM 1131 N N . LEU A 1 147 ? -3.582 1.461 17.608 1.00 91.00 147 LEU A N 1
ATOM 1132 C CA . LEU A 1 147 ? -4.746 0.710 17.130 1.00 91.00 147 LEU A CA 1
ATOM 1133 C C . LEU A 1 147 ? -5.583 0.125 18.278 1.00 91.00 147 LEU A C 1
ATOM 1135 O O . LEU A 1 147 ? -6.799 0.038 18.150 1.00 91.00 147 LEU A O 1
ATOM 1139 N N . LYS A 1 148 ? -4.958 -0.254 19.401 1.00 88.56 148 LYS A N 1
ATOM 1140 C CA . LYS A 1 148 ? -5.660 -0.799 20.576 1.00 88.56 148 LYS A CA 1
ATOM 1141 C C . LYS A 1 148 ? -6.312 0.271 21.446 1.00 88.56 148 LYS A C 1
ATOM 1143 O O . LYS A 1 148 ? -7.382 0.030 21.991 1.00 88.56 148 LYS A O 1
ATOM 1148 N N . THR A 1 149 ? -5.652 1.412 21.630 1.00 87.06 149 THR A N 1
ATOM 1149 C CA . THR A 1 149 ? -6.107 2.457 22.564 1.00 87.06 149 THR A CA 1
ATOM 1150 C C . THR A 1 149 ? -6.940 3.547 21.899 1.00 87.06 149 THR A C 1
ATOM 1152 O O . THR A 1 149 ? -7.530 4.364 22.598 1.00 87.06 149 THR A O 1
ATOM 1155 N N . GLY A 1 150 ? -6.964 3.591 20.566 1.00 77.06 150 GLY A N 1
ATOM 1156 C CA . GLY A 1 150 ? -7.549 4.691 19.810 1.00 77.06 150 GLY A CA 1
ATOM 1157 C C . GLY A 1 150 ? -6.649 5.931 19.758 1.00 77.06 150 GLY A C 1
ATOM 1158 O O . GLY A 1 150 ? -5.568 5.992 20.358 1.00 77.06 150 GLY A O 1
ATOM 1159 N N . MET A 1 151 ? -7.098 6.924 18.989 1.00 66.19 151 MET A N 1
ATOM 1160 C CA . MET A 1 151 ? -6.463 8.238 18.892 1.00 66.19 151 MET A CA 1
ATOM 1161 C C . MET A 1 151 ? -6.847 9.073 20.119 1.00 66.19 151 MET A C 1
ATOM 1163 O O . MET A 1 151 ? -7.890 9.716 20.123 1.00 66.19 151 MET A O 1
ATOM 1167 N N . VAL A 1 152 ? -6.022 9.003 21.168 1.00 52.00 152 VAL A N 1
ATOM 1168 C CA . VAL A 1 152 ? -6.039 9.957 22.293 1.00 52.00 152 VAL A CA 1
ATOM 1169 C C . VAL A 1 152 ? -5.340 11.245 21.882 1.00 52.00 152 VAL A C 1
ATOM 1171 O O . VAL A 1 152 ? -4.231 11.130 21.296 1.00 52.00 152 VAL A O 1
#

Foldseek 3Di:
DWAKDFDDDPNWGAFIWIAQPVVRDIDTFWGLPDPAPDWAATPDPPGRIIHGDLVNLCVHQLVSLLVCLPPNLEAEEHEPEPRNVVHPSNLVSVVVSVVSPHHYDYHYDPPDPPPSVVVVVPDPLDDDDDDDPVCPVVVVVVVVVCNVPDDD

Sequence (152 aa):
GFTTHPIEENGELIGYNLKDYVTGEEELSASVRWDVKPKIPGRTPEATHLGIRLDAVNRIAT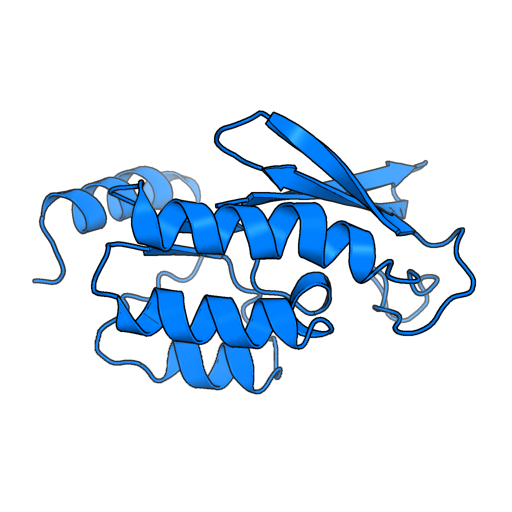ASVAKAIEEADLILVDEVGKLVSESKEFSAVLKEALKCGKPMLITMHKRSRNPLLQSIRKRDDLRTLEVTPINSAILPSKAVNILKTGMV

Radius of gyration: 15.69 Å; Cα contacts (8 Å, |Δi|>4): 246; chains: 1; bounding box: 37×31×46 Å

Nearest PDB structures (foldseek):
  1ye8-assembly1_A  TM=8.878E-01  e=2.249E-07  Aquifex aeolicus
  4wuo-assembly1_B  TM=3.357E-01  e=1.583E+00  Thermus thermophilus HB8
  8jd0-assembly1_2  TM=3.972E-01  e=6.072E+00  Homo sapiens
  2m65-assembly1_A  TM=2.413E-01  e=2.021E+00  Homo sapiens

Mean predicted aligned error: 3.52 Å